Protein AF-A0A7R9KVM9-F1 (afdb_monomer_lite)

Secondary structure (DSSP, 8-state):
---S--HHHHHHHHHHHHHHHHHHHHHHHHHTT---HHHHHHGGGT--HHHHHHHHHHHHTSHHHHHHHHHHHHHH-GGGGGGHHHHHHHHHHHHHHH--

pLDDT: mean 76.83, std 12.67, range [42.59, 95.62]

Radius of gyration: 20.67 Å; chains: 1; bounding box: 47×22×57 Å

Foldseek 3Di:
DPPDDDPVNVCVVVVVVVVVVVVVVVCVVVCVVPPDPCCVVVVNVDPDVVVVVVVVVCVVCDPCVVPVLVVCCVVVNPPSVCVVVVVVVVVVCCCVPVVD

Structure (mmCIF, N/CA/C/O backbone):
data_AF-A0A7R9KVM9-F1
#
_entry.id   AF-A0A7R9KVM9-F1
#
loop_
_atom_site.group_PDB
_atom_site.id
_atom_site.type_symbol
_atom_site.label_atom_id
_atom_site.label_alt_id
_atom_site.label_comp_id
_atom_site.label_asym_id
_atom_site.label_entity_id
_atom_site.label_seq_id
_atom_site.pdbx_PDB_ins_code
_atom_site.Cartn_x
_atom_site.Cartn_y
_atom_site.Cartn_z
_atom_site.occupancy
_atom_site.B_iso_or_equiv
_atom_site.auth_seq_id
_atom_site.auth_comp_id
_atom_site.auth_asym_id
_atom_site.auth_atom_id
_atom_site.pdbx_PDB_model_num
ATOM 1 N N . MET A 1 1 ? -8.134 -4.808 -33.703 1.00 44.12 1 MET A N 1
ATOM 2 C CA . MET A 1 1 ? -8.104 -3.517 -32.994 1.00 44.12 1 MET A CA 1
ATOM 3 C C . MET A 1 1 ? -9.481 -3.281 -32.395 1.00 44.12 1 MET A C 1
ATOM 5 O O . MET A 1 1 ? -10.338 -2.682 -33.027 1.00 44.12 1 MET A O 1
ATOM 9 N N . SER A 1 2 ? -9.738 -3.876 -31.234 1.00 42.59 2 SER A N 1
ATOM 10 C CA . SER A 1 2 ? -10.865 -3.501 -30.377 1.00 42.59 2 SER A CA 1
ATOM 11 C C . SER A 1 2 ? -10.305 -3.419 -28.962 1.00 42.59 2 SER A C 1
ATOM 13 O O . SER A 1 2 ? -10.523 -4.295 -28.131 1.00 42.59 2 SER A O 1
ATOM 15 N N . ASP A 1 3 ? -9.481 -2.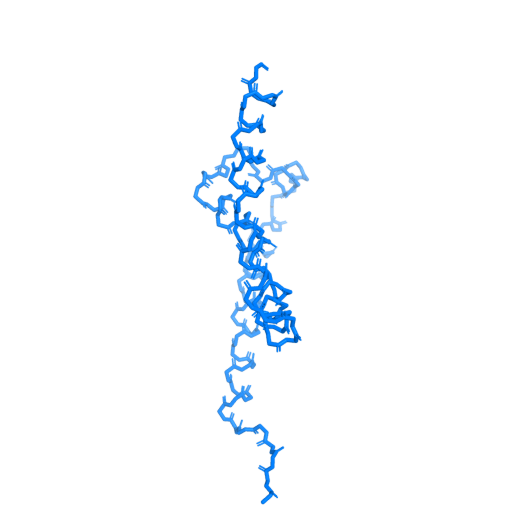398 -28.746 1.00 57.94 3 ASP A N 1
ATOM 16 C CA . ASP A 1 3 ? -8.875 -2.054 -27.460 1.00 57.94 3 ASP A CA 1
ATOM 17 C C . ASP A 1 3 ? -9.919 -1.380 -26.559 1.00 57.94 3 ASP A C 1
ATOM 19 O O . ASP A 1 3 ? -9.784 -0.228 -26.153 1.00 57.94 3 ASP A O 1
ATOM 23 N N . TYR A 1 4 ? -11.019 -2.084 -26.304 1.00 64.25 4 TYR A N 1
ATOM 24 C CA . TYR A 1 4 ? -12.046 -1.669 -25.362 1.00 64.25 4 TYR A CA 1
ATOM 25 C C . TYR A 1 4 ? -12.072 -2.689 -24.232 1.00 64.25 4 TYR A C 1
ATOM 27 O O . TYR A 1 4 ? -12.115 -3.893 -24.489 1.00 64.25 4 TYR A O 1
ATOM 35 N N . PHE A 1 5 ? -12.013 -2.187 -22.996 1.00 65.56 5 PHE A N 1
ATOM 36 C CA . PHE A 1 5 ? -12.158 -2.965 -21.767 1.00 65.56 5 PHE A CA 1
ATOM 37 C C . PHE A 1 5 ? -13.264 -4.008 -21.930 1.00 65.56 5 PHE A C 1
ATOM 39 O O . PHE A 1 5 ? -14.386 -3.681 -22.330 1.00 65.56 5 PHE A O 1
ATOM 46 N N . GLY A 1 6 ? -12.932 -5.271 -21.665 1.00 80.81 6 GLY A N 1
ATOM 47 C CA . GLY A 1 6 ? -13.884 -6.355 -21.806 1.00 80.81 6 GLY A CA 1
ATOM 48 C C . GLY A 1 6 ? -15.060 -6.144 -20.858 1.00 80.81 6 GLY A C 1
ATOM 49 O O . GLY A 1 6 ? -14.937 -5.516 -19.805 1.00 80.81 6 GLY A O 1
ATOM 50 N N . VAL A 1 7 ? -16.210 -6.729 -21.193 1.00 83.94 7 VAL A N 1
ATOM 51 C CA . VAL A 1 7 ? -17.384 -6.745 -20.300 1.00 83.94 7 VAL A CA 1
ATOM 52 C C . VAL A 1 7 ? -16.995 -7.240 -18.897 1.00 83.94 7 VAL A C 1
ATOM 54 O O . VAL A 1 7 ? -17.507 -6.745 -17.899 1.00 83.94 7 VAL A O 1
ATOM 57 N N . VAL A 1 8 ? -16.030 -8.162 -18.820 1.00 86.44 8 VAL A N 1
ATOM 58 C CA . VAL A 1 8 ? -15.474 -8.686 -17.567 1.00 86.44 8 VAL A CA 1
ATOM 59 C C . VAL A 1 8 ? -14.781 -7.602 -16.735 1.00 86.44 8 VAL A C 1
ATOM 61 O O . VAL A 1 8 ? -15.072 -7.497 -15.546 1.00 86.44 8 VAL A O 1
ATOM 64 N N . ASP A 1 9 ? -13.926 -6.765 -17.329 1.00 87.94 9 ASP A N 1
ATOM 65 C CA . ASP A 1 9 ? -13.218 -5.701 -16.601 1.00 87.94 9 ASP A CA 1
ATOM 66 C C . ASP A 1 9 ? -14.198 -4.694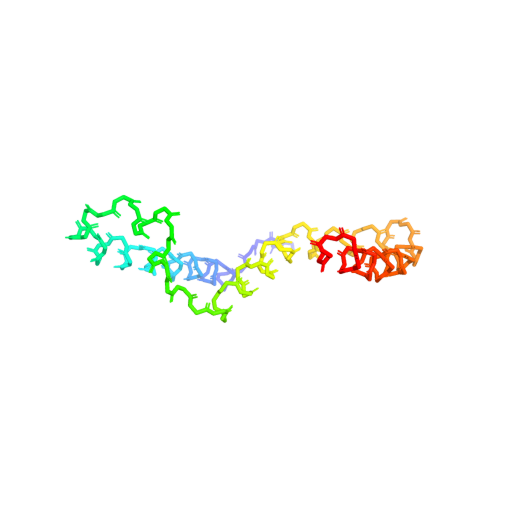 -15.992 1.00 87.94 9 ASP A C 1
ATOM 68 O O . ASP A 1 9 ? -14.047 -4.260 -14.849 1.00 87.94 9 ASP A O 1
ATOM 72 N N . TYR A 1 10 ? -15.256 -4.372 -16.739 1.00 88.12 10 TYR A N 1
ATOM 73 C CA . TYR A 1 10 ? -16.290 -3.445 -16.292 1.00 88.12 10 TYR A CA 1
ATOM 74 C C . TYR A 1 10 ? -17.116 -4.015 -15.133 1.00 88.12 10 TYR A C 1
ATOM 76 O O . TYR A 1 10 ? -17.391 -3.316 -14.156 1.00 88.12 10 TYR A O 1
ATOM 84 N N . VAL A 1 11 ? -17.466 -5.304 -15.200 1.00 91.31 11 VAL A N 1
ATOM 85 C CA . VAL A 1 11 ? -18.174 -6.005 -14.120 1.00 91.31 11 VAL A CA 1
ATOM 86 C C . VAL A 1 11 ? -17.323 -6.066 -12.851 1.00 91.31 11 VAL A C 1
ATOM 88 O O . VAL A 1 11 ? -17.843 -5.806 -11.767 1.00 91.31 11 VAL A O 1
ATOM 91 N N . VAL A 1 12 ? -16.021 -6.349 -12.962 1.00 91.94 12 VAL A N 1
ATOM 92 C CA . VAL A 1 12 ? -15.106 -6.373 -11.807 1.00 91.94 12 VAL A CA 1
ATOM 93 C C . VAL A 1 12 ? -14.958 -4.980 -11.197 1.00 91.94 12 VAL A C 1
ATOM 95 O O . VAL A 1 12 ? -15.049 -4.839 -9.977 1.00 91.94 12 VAL A O 1
ATOM 98 N N . PHE A 1 13 ? -14.795 -3.945 -12.024 1.00 90.06 13 PHE A N 1
ATOM 99 C CA . PHE A 1 13 ? -14.668 -2.563 -11.561 1.00 90.06 13 PHE A CA 1
ATOM 100 C C . PHE A 1 13 ? -15.916 -2.096 -10.804 1.00 90.06 13 PHE A C 1
ATOM 102 O O . PHE A 1 13 ? -15.827 -1.637 -9.665 1.00 90.06 13 PHE A O 1
ATOM 109 N N . ILE A 1 14 ? -17.097 -2.279 -11.399 1.00 93.62 14 ILE A N 1
ATOM 110 C CA . ILE A 1 14 ? -18.365 -1.923 -10.758 1.00 93.62 14 ILE A CA 1
ATOM 111 C C . ILE A 1 14 ? -18.606 -2.768 -9.503 1.00 93.62 14 ILE A C 1
ATOM 113 O O . ILE A 1 14 ? -19.059 -2.238 -8.489 1.00 93.62 14 ILE A O 1
ATOM 117 N N . GLY A 1 15 ? -18.287 -4.063 -9.544 1.00 95.06 15 GLY A N 1
ATOM 118 C CA . GLY A 1 15 ? -18.419 -4.957 -8.396 1.00 95.06 15 GLY A CA 1
ATOM 119 C C . GLY A 1 15 ? -17.567 -4.506 -7.210 1.00 95.06 15 GLY A C 1
ATOM 120 O O . GLY A 1 15 ? -18.074 -4.405 -6.094 1.00 95.06 15 GLY A O 1
ATOM 121 N N . MET A 1 16 ? -16.300 -4.160 -7.448 1.00 94.62 16 MET A N 1
ATOM 122 C CA . MET A 1 16 ? -15.394 -3.642 -6.419 1.00 94.62 16 MET A CA 1
ATOM 123 C C . MET A 1 16 ? -15.924 -2.347 -5.791 1.00 94.62 16 MET A C 1
ATOM 125 O O . MET A 1 16 ? -15.926 -2.211 -4.565 1.00 94.62 16 MET A O 1
ATOM 129 N N . LEU A 1 17 ? -16.409 -1.414 -6.619 1.00 92.94 17 LEU A N 1
ATOM 130 C CA . LEU A 1 17 ? -16.993 -0.161 -6.143 1.00 92.94 17 LEU A CA 1
ATOM 131 C C . LEU A 1 17 ? -18.243 -0.409 -5.301 1.00 92.94 17 LEU A C 1
ATOM 133 O O . LEU A 1 17 ? -18.343 0.126 -4.200 1.00 92.94 17 LEU A O 1
ATOM 137 N N . MET A 1 18 ? -19.157 -1.264 -5.769 1.00 95.62 18 MET A N 1
ATOM 138 C CA . MET A 1 18 ? -20.364 -1.607 -5.020 1.00 95.62 18 MET A CA 1
ATOM 139 C C . MET A 1 18 ? -20.032 -2.204 -3.654 1.00 95.62 18 MET A C 1
ATOM 141 O O . MET A 1 18 ? -20.602 -1.769 -2.658 1.00 95.62 18 MET A O 1
ATOM 145 N N . VAL A 1 19 ? -19.087 -3.146 -3.572 1.00 94.81 19 VAL A N 1
ATOM 146 C CA . VAL A 1 19 ? -18.679 -3.745 -2.290 1.00 94.81 19 VAL A CA 1
ATOM 147 C C . VAL A 1 19 ? -18.117 -2.685 -1.339 1.00 94.81 19 VAL A C 1
ATOM 149 O O . VAL A 1 19 ? -18.530 -2.629 -0.181 1.00 94.81 19 VAL A O 1
ATOM 152 N N . SER A 1 20 ? -17.235 -1.805 -1.824 1.00 92.00 20 SER A N 1
ATOM 153 C CA . SER A 1 20 ? -16.675 -0.704 -1.026 1.00 92.00 20 SER A CA 1
ATOM 154 C C . SER A 1 20 ? -17.766 0.237 -0.500 1.00 92.00 20 SER A C 1
ATOM 156 O O . SER A 1 20 ? -17.831 0.535 0.696 1.00 92.00 20 SER A O 1
ATOM 158 N N . THR A 1 21 ? -18.692 0.642 -1.372 1.00 92.75 21 THR A N 1
ATOM 159 C CA . THR A 1 21 ? -19.810 1.522 -1.022 1.00 92.75 21 THR A CA 1
ATOM 160 C C . THR A 1 21 ? -20.786 0.864 -0.048 1.00 92.75 21 THR A C 1
ATOM 162 O O . THR A 1 21 ? -21.248 1.532 0.872 1.00 92.75 21 THR A O 1
ATOM 165 N N . ILE A 1 22 ? -21.074 -0.434 -0.190 1.00 94.50 22 ILE A N 1
ATOM 166 C CA . ILE A 1 22 ? -21.955 -1.177 0.724 1.00 94.50 22 ILE A CA 1
ATOM 167 C C . ILE A 1 22 ? -21.358 -1.231 2.130 1.00 94.50 22 ILE A C 1
ATOM 169 O O . ILE A 1 22 ? -22.078 -0.988 3.096 1.00 94.50 22 ILE A O 1
ATOM 173 N N . ILE A 1 23 ? -20.056 -1.509 2.263 1.00 89.31 23 ILE A N 1
ATOM 174 C CA . ILE A 1 23 ? -19.383 -1.524 3.570 1.00 89.31 23 ILE A CA 1
ATOM 175 C C . ILE A 1 23 ? -19.448 -0.125 4.195 1.00 89.31 23 ILE A C 1
ATOM 177 O O . ILE A 1 23 ? -19.857 0.010 5.348 1.00 89.31 23 ILE A O 1
ATOM 181 N N . GLY A 1 24 ? -19.132 0.918 3.421 1.00 85.62 24 GLY A N 1
ATOM 182 C CA . GLY A 1 24 ? -19.231 2.307 3.872 1.00 85.62 24 GLY A CA 1
ATOM 183 C C . GLY A 1 24 ? -20.643 2.695 4.325 1.00 85.62 24 GLY A C 1
ATOM 184 O O . GLY A 1 24 ? -20.804 3.240 5.413 1.00 85.62 24 GLY A O 1
ATOM 185 N N . LEU A 1 25 ? -21.675 2.362 3.542 1.00 88.06 25 LEU A N 1
ATOM 186 C CA . LEU A 1 25 ? -23.084 2.621 3.870 1.00 88.06 25 LEU A CA 1
ATOM 187 C C . LEU A 1 25 ? -23.555 1.840 5.098 1.00 88.06 25 LEU A C 1
ATOM 189 O O . LEU A 1 25 ? -24.266 2.395 5.932 1.00 88.06 25 LEU A O 1
ATOM 193 N N . TYR A 1 26 ? -23.160 0.573 5.229 1.00 86.94 26 TYR A N 1
ATOM 194 C CA . TYR A 1 26 ? -23.521 -0.257 6.376 1.00 86.94 26 TYR A CA 1
ATOM 195 C C . TYR A 1 26 ? -22.979 0.333 7.679 1.00 86.94 26 TYR A C 1
ATOM 197 O O . TYR A 1 26 ? -23.734 0.484 8.640 1.00 86.94 26 TYR A O 1
ATOM 205 N N . TYR A 1 27 ? -21.699 0.720 7.703 1.00 79.25 27 TYR A N 1
ATOM 206 C CA . TYR A 1 27 ? -21.114 1.394 8.862 1.00 79.25 27 TYR A CA 1
ATOM 207 C C . TYR A 1 27 ? -21.724 2.784 9.073 1.00 79.25 27 TYR A C 1
ATOM 209 O O . TYR A 1 27 ? -22.095 3.095 10.197 1.00 79.25 27 TYR A O 1
ATOM 217 N N . ALA A 1 28 ? -21.950 3.572 8.018 1.00 80.69 28 ALA A N 1
ATOM 218 C CA . ALA A 1 28 ? -22.568 4.895 8.130 1.00 80.69 28 ALA A CA 1
ATOM 219 C C . ALA A 1 28 ? -24.002 4.855 8.689 1.00 80.69 28 ALA A C 1
ATOM 221 O O . ALA A 1 28 ? -24.389 5.734 9.454 1.00 80.69 28 ALA A O 1
ATOM 222 N N . TRP A 1 29 ? -24.810 3.852 8.334 1.00 80.62 29 TRP A N 1
ATOM 223 C CA . TRP A 1 29 ? -26.159 3.687 8.885 1.00 80.62 29 TRP A CA 1
ATOM 224 C C . TRP A 1 29 ? -26.163 3.095 10.289 1.00 80.62 29 TRP A C 1
ATOM 226 O O . TRP A 1 29 ? -26.975 3.516 11.110 1.00 80.62 29 TRP A O 1
ATOM 236 N N . LYS A 1 30 ? -25.268 2.145 10.577 1.00 72.25 30 LYS A N 1
ATOM 237 C CA . LYS A 1 30 ? -25.142 1.538 11.906 1.00 72.25 30 LYS A CA 1
ATOM 238 C C . LYS A 1 30 ? -24.623 2.534 12.945 1.00 72.25 30 LYS A C 1
ATOM 240 O O . LYS A 1 30 ? -25.085 2.509 14.080 1.00 72.25 30 LYS A O 1
ATOM 245 N N . ASP A 1 31 ? -23.710 3.411 12.546 1.00 65.69 31 ASP A N 1
ATOM 246 C CA . ASP A 1 31 ? -23.077 4.397 13.426 1.00 65.69 31 ASP A CA 1
ATOM 247 C C . ASP A 1 31 ? -23.884 5.703 13.542 1.00 65.69 31 ASP A C 1
ATOM 249 O O . ASP A 1 31 ? -23.651 6.519 14.426 1.00 65.69 31 ASP A O 1
ATOM 253 N N . ARG A 1 32 ? -24.933 5.873 12.722 1.00 63.28 32 ARG A N 1
ATOM 254 C CA . ARG A 1 32 ? -25.840 7.036 12.751 1.00 63.28 32 ARG A CA 1
ATOM 255 C C . ARG A 1 32 ? -26.557 7.240 14.094 1.00 63.28 32 ARG A C 1
ATOM 257 O O . ARG A 1 32 ? -27.042 8.338 14.351 1.00 63.28 32 ARG A O 1
ATOM 264 N N . ASN A 1 33 ? -26.666 6.202 14.924 1.00 57.91 33 ASN A N 1
ATOM 265 C CA . ASN A 1 33 ? -27.326 6.271 16.232 1.00 57.91 33 ASN A CA 1
ATOM 266 C C . ASN A 1 33 ? -26.352 6.558 17.397 1.00 57.91 33 ASN A C 1
ATOM 268 O O . ASN A 1 33 ? -26.815 6.760 18.517 1.00 57.91 33 ASN A O 1
ATOM 272 N N . ASN A 1 34 ? -25.036 6.591 17.151 1.00 56.00 34 ASN A N 1
ATOM 273 C CA . ASN A 1 34 ? -24.014 6.913 18.149 1.00 56.00 34 ASN A CA 1
ATOM 274 C C . ASN A 1 34 ? -23.464 8.317 17.859 1.00 56.00 34 ASN A C 1
ATOM 276 O O . ASN A 1 34 ? -22.517 8.504 17.103 1.00 56.00 34 ASN A O 1
ATOM 280 N N . THR A 1 35 ? -24.116 9.334 18.421 1.00 53.97 35 THR A N 1
ATOM 281 C CA . THR A 1 35 ? -23.719 10.749 18.320 1.00 53.97 35 THR A CA 1
ATOM 282 C C . THR A 1 35 ? -22.584 11.069 19.299 1.00 53.97 35 THR A C 1
ATOM 284 O O . THR A 1 35 ? -22.712 11.963 20.126 1.00 53.97 35 THR A O 1
ATOM 287 N N . ASP A 1 36 ? -21.484 10.324 19.244 1.00 57.28 36 ASP A N 1
ATOM 288 C CA . ASP A 1 36 ? -20.252 10.695 19.941 1.00 57.28 36 ASP A CA 1
ATOM 289 C C . ASP A 1 36 ? -19.203 11.041 18.883 1.00 57.28 36 ASP A C 1
ATOM 291 O O . ASP A 1 36 ? -18.557 10.179 18.286 1.00 57.28 36 ASP A O 1
ATOM 295 N N . GLU A 1 37 ? -19.048 12.339 18.617 1.00 55.75 37 GLU A N 1
ATOM 296 C CA . GLU A 1 37 ? -18.041 12.880 17.694 1.00 55.75 37 GLU A CA 1
ATOM 297 C C . GLU A 1 37 ? -16.619 12.428 18.087 1.00 55.75 37 GLU A C 1
ATOM 299 O O . GLU A 1 37 ? -15.761 12.218 17.227 1.00 55.75 37 GLU A O 1
ATOM 304 N N . ASP A 1 38 ? -16.391 12.195 19.385 1.00 55.00 38 ASP A N 1
ATOM 305 C CA . ASP A 1 38 ? -15.162 11.612 19.926 1.00 55.00 38 ASP A CA 1
ATOM 306 C C . ASP A 1 38 ? -14.955 10.147 19.493 1.00 55.00 38 ASP A C 1
ATOM 308 O O . ASP A 1 38 ? -13.814 9.738 19.288 1.00 55.00 38 ASP A O 1
ATOM 312 N N . GLU A 1 39 ? -16.003 9.337 19.320 1.00 60.12 39 GLU A N 1
ATOM 313 C CA . GLU A 1 39 ? -15.871 7.927 18.922 1.00 60.12 39 GLU A CA 1
ATOM 314 C C . GLU A 1 39 ? -15.553 7.788 17.427 1.00 60.12 39 GLU A C 1
ATOM 316 O O . GLU A 1 39 ? -14.667 7.008 17.062 1.00 60.12 39 GLU A O 1
ATOM 321 N N . PHE A 1 40 ? -16.172 8.623 16.588 1.00 56.50 40 PHE A N 1
ATOM 322 C CA . PHE A 1 40 ? -15.926 8.673 15.145 1.00 56.50 40 PHE A CA 1
ATOM 323 C C . PHE A 1 40 ? -14.555 9.281 14.796 1.00 56.50 40 PHE A C 1
ATOM 325 O O . PHE A 1 40 ? -13.841 8.747 13.947 1.00 56.50 40 PHE A O 1
ATOM 332 N N . LEU A 1 41 ? -14.133 10.358 15.479 1.00 57.81 41 LEU A N 1
ATOM 333 C CA . LEU A 1 41 ? -12.836 11.009 15.232 1.00 57.81 41 LEU A CA 1
ATOM 334 C C . LEU A 1 41 ? -11.658 10.330 15.948 1.00 57.81 41 LEU A C 1
ATOM 336 O O . LEU A 1 41 ? -10.527 10.424 15.470 1.00 57.81 41 LEU A O 1
ATOM 340 N N . ARG A 1 42 ? -11.881 9.643 17.081 1.00 56.75 42 ARG A N 1
ATOM 341 C CA . ARG A 1 42 ? -10.815 8.943 17.835 1.00 56.75 42 ARG A CA 1
ATOM 342 C C . ARG A 1 42 ? -10.856 7.419 17.732 1.00 56.75 42 ARG A C 1
ATOM 344 O O . ARG A 1 42 ? -10.098 6.754 18.442 1.00 56.75 42 ARG A O 1
ATOM 351 N N . GLY A 1 43 ? -11.720 6.852 16.887 1.00 60.78 43 GLY A N 1
ATOM 352 C CA . GLY A 1 43 ? -11.820 5.401 16.685 1.00 60.78 43 GLY A CA 1
ATOM 353 C C . GLY A 1 43 ? -12.130 4.637 17.978 1.00 60.78 43 GLY A C 1
ATOM 354 O O . GLY A 1 43 ? -11.565 3.569 18.229 1.00 60.78 43 GLY A O 1
ATOM 355 N N . GLY A 1 44 ? -12.946 5.233 18.851 1.00 57.09 44 GLY A N 1
ATOM 356 C CA . GLY A 1 44 ? -13.438 4.610 20.079 1.00 57.09 44 GLY A CA 1
ATOM 357 C C . GLY A 1 44 ? -12.376 4.079 21.044 1.00 57.09 44 GLY A C 1
ATOM 358 O O . GLY A 1 44 ? -12.651 3.101 21.724 1.00 57.09 44 GLY A O 1
ATOM 359 N N . LYS A 1 45 ? -11.150 4.634 21.107 1.00 55.31 45 LYS A N 1
ATOM 360 C CA . LYS A 1 45 ? -10.082 4.267 22.085 1.00 55.31 45 LYS A CA 1
ATOM 361 C C . LYS A 1 45 ? -9.769 2.755 22.247 1.00 55.31 45 LYS A C 1
ATOM 363 O O . LYS A 1 45 ? -9.008 2.380 23.137 1.00 55.31 45 LYS A O 1
ATOM 368 N N . ARG A 1 46 ? -10.329 1.881 21.405 1.00 54.69 46 ARG A N 1
ATOM 369 C CA . ARG A 1 46 ? -10.272 0.409 21.466 1.00 54.69 46 ARG A CA 1
ATOM 370 C C . ARG A 1 46 ? -10.090 -0.216 20.082 1.00 54.69 46 ARG A C 1
ATOM 372 O O . ARG A 1 46 ? -10.348 -1.408 19.913 1.00 54.69 46 ARG A O 1
ATOM 379 N N . MET A 1 47 ? -9.638 0.552 19.086 1.00 61.34 47 MET A N 1
ATOM 380 C CA . MET A 1 47 ? -9.189 -0.045 17.830 1.00 61.34 47 MET A CA 1
ATOM 381 C C . MET A 1 47 ? -8.058 -1.032 18.130 1.00 61.34 47 MET A C 1
ATOM 383 O O . MET A 1 47 ? -7.007 -0.666 18.651 1.00 61.34 47 MET A O 1
ATOM 387 N N . SER A 1 48 ? -8.312 -2.306 17.835 1.00 68.38 48 SER A N 1
ATOM 388 C CA . SER A 1 48 ? -7.308 -3.360 17.929 1.00 68.38 48 SER A CA 1
ATOM 389 C C . SER A 1 48 ? -6.081 -2.980 17.091 1.00 68.38 48 SER A C 1
ATOM 391 O O . SER A 1 48 ? -6.206 -2.345 16.045 1.00 68.38 48 SER A O 1
ATOM 393 N N . ILE A 1 49 ? -4.888 -3.387 17.527 1.00 75.81 49 ILE A N 1
ATOM 394 C CA . ILE A 1 49 ? -3.628 -3.119 16.813 1.00 75.81 49 ILE A CA 1
ATOM 395 C C . ILE A 1 49 ? -3.702 -3.618 15.361 1.00 75.81 49 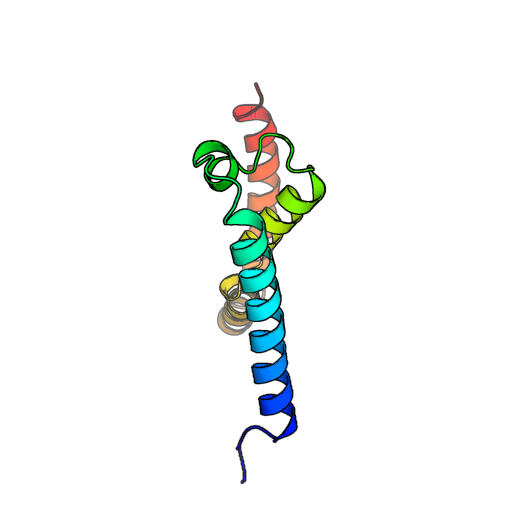ILE A C 1
ATOM 397 O O . ILE A 1 49 ? -3.176 -2.982 14.456 1.00 75.81 49 ILE A O 1
ATOM 401 N N . PHE A 1 50 ? -4.431 -4.709 15.118 1.00 81.25 50 PHE A N 1
ATOM 402 C CA . PHE A 1 50 ? -4.531 -5.348 13.809 1.00 81.25 50 PHE A CA 1
ATOM 403 C C . PHE A 1 50 ? -5.112 -4.443 12.695 1.00 81.25 50 PHE A C 1
ATOM 405 O O . PHE A 1 50 ? -4.415 -4.215 11.703 1.00 81.25 50 PHE A O 1
ATOM 412 N N . PRO A 1 51 ? -6.331 -3.871 12.819 1.00 80.19 51 PRO A N 1
ATOM 413 C CA . PRO A 1 51 ? -6.865 -2.938 11.823 1.00 80.19 51 PRO A CA 1
ATOM 414 C C . PRO A 1 51 ? -6.031 -1.658 11.684 1.00 80.19 51 PRO A C 1
ATOM 416 O O . PRO A 1 51 ? -5.919 -1.128 10.579 1.00 80.19 51 PRO A O 1
ATOM 419 N N . VAL A 1 52 ? -5.391 -1.190 12.762 1.00 82.81 52 VAL A N 1
ATOM 420 C CA . VAL A 1 52 ? -4.520 -0.004 12.717 1.00 82.81 52 VAL A CA 1
ATOM 421 C C . VAL A 1 52 ? -3.283 -0.272 11.860 1.00 82.81 52 VAL A C 1
ATOM 423 O O . VAL A 1 52 ? -2.987 0.502 10.950 1.00 82.81 52 VAL A O 1
ATOM 426 N N . THR A 1 53 ? -2.590 -1.393 12.079 1.00 84.00 53 THR A N 1
ATOM 427 C CA . THR A 1 53 ? -1.421 -1.766 11.271 1.00 84.00 53 THR A CA 1
ATOM 428 C C . THR A 1 53 ? -1.797 -1.959 9.803 1.00 84.00 53 THR A C 1
ATOM 430 O O . THR A 1 53 ? -1.066 -1.498 8.928 1.00 84.00 53 THR A O 1
ATOM 433 N N . ILE A 1 54 ? -2.954 -2.565 9.513 1.00 85.50 54 ILE A N 1
ATOM 434 C CA . ILE A 1 54 ? -3.447 -2.729 8.137 1.00 85.50 54 ILE A CA 1
ATOM 435 C C . ILE A 1 54 ? -3.711 -1.375 7.478 1.00 85.50 54 ILE A C 1
ATOM 437 O O . ILE A 1 54 ? -3.328 -1.186 6.327 1.00 85.50 54 ILE A O 1
ATOM 441 N N . SER A 1 55 ? -4.305 -0.415 8.190 1.00 85.50 55 SER A N 1
ATOM 442 C CA . SER A 1 55 ? -4.534 0.927 7.645 1.00 85.50 55 SER A CA 1
ATOM 443 C C . SER A 1 55 ? -3.225 1.661 7.353 1.00 85.50 55 SER A C 1
ATOM 445 O O . SER A 1 55 ? -3.117 2.316 6.321 1.00 85.50 55 SER A O 1
ATOM 447 N N . ILE A 1 56 ? -2.222 1.545 8.228 1.00 82.94 56 ILE A N 1
ATOM 448 C CA . ILE A 1 56 ? -0.899 2.152 8.013 1.00 82.94 56 ILE A CA 1
ATOM 449 C C . ILE A 1 56 ? -0.219 1.521 6.790 1.00 82.94 56 ILE A C 1
ATOM 451 O O . ILE A 1 56 ? 0.298 2.239 5.933 1.00 82.94 56 ILE A O 1
ATOM 455 N N . MET A 1 57 ? -0.272 0.192 6.666 1.00 84.06 57 MET A N 1
ATOM 456 C CA . MET A 1 57 ? 0.258 -0.527 5.503 1.00 84.06 57 MET A CA 1
ATOM 457 C C . MET A 1 57 ? -0.480 -0.152 4.216 1.00 84.06 57 MET A C 1
ATOM 459 O O . MET A 1 57 ? 0.160 0.058 3.189 1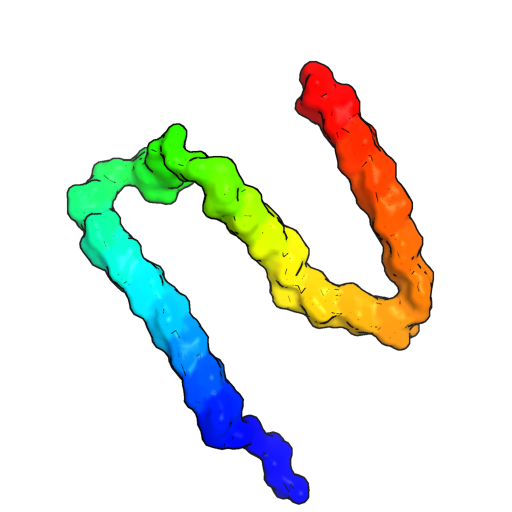.00 84.06 57 MET A O 1
ATOM 463 N N . ALA A 1 58 ? -1.806 -0.005 4.265 1.00 84.81 58 ALA A N 1
ATOM 464 C CA . ALA A 1 58 ? -2.613 0.420 3.126 1.00 84.81 58 ALA A CA 1
ATOM 465 C C . ALA A 1 58 ? -2.246 1.836 2.655 1.00 84.81 58 ALA A C 1
ATOM 467 O O . ALA A 1 58 ? -2.092 2.057 1.455 1.00 84.81 58 ALA A O 1
ATOM 468 N N . SER A 1 59 ? -2.037 2.775 3.583 1.00 83.56 59 SER A N 1
ATOM 469 C CA . SER A 1 59 ? -1.567 4.128 3.260 1.00 83.56 59 SER A CA 1
ATOM 470 C C . SER A 1 59 ? -0.170 4.121 2.637 1.00 83.56 59 SER A C 1
ATOM 472 O O . SER A 1 59 ? 0.089 4.868 1.696 1.00 83.56 59 SER A O 1
ATOM 474 N N . PHE A 1 60 ? 0.730 3.264 3.125 1.00 80.38 60 PHE A N 1
ATOM 475 C CA . PHE A 1 60 ? 2.096 3.162 2.609 1.00 80.38 60 PHE A CA 1
ATOM 476 C C . PHE A 1 60 ? 2.166 2.505 1.218 1.00 80.38 60 PHE A C 1
ATOM 478 O O . PHE A 1 60 ? 2.934 2.923 0.348 1.00 80.38 60 PHE A O 1
ATOM 485 N N . LEU A 1 61 ? 1.338 1.487 0.983 1.00 81.62 61 LEU A N 1
ATOM 486 C CA . LEU A 1 61 ? 1.280 0.718 -0.264 1.00 81.62 61 LEU A CA 1
ATOM 487 C C . LEU A 1 61 ? 0.283 1.280 -1.286 1.00 81.62 61 LEU A C 1
ATOM 489 O O . LEU A 1 61 ? -0.027 0.602 -2.265 1.00 81.62 61 LEU A O 1
ATOM 493 N N . ALA A 1 62 ? -0.221 2.498 -1.076 1.00 81.38 62 ALA A N 1
ATOM 494 C CA . ALA A 1 62 ? -1.183 3.143 -1.962 1.00 81.38 62 ALA A CA 1
ATOM 495 C C . ALA A 1 62 ? -0.728 3.144 -3.438 1.00 81.38 62 ALA A C 1
ATOM 497 O O . ALA A 1 62 ? 0.450 2.964 -3.744 1.00 81.38 62 ALA A O 1
ATOM 498 N N . SER A 1 63 ? -1.675 3.385 -4.355 1.00 76.56 63 SER A N 1
ATOM 499 C CA . SER A 1 63 ? -1.519 3.296 -5.825 1.00 76.56 63 SER A CA 1
ATOM 500 C C . SER A 1 63 ? -0.176 3.820 -6.373 1.00 76.56 63 SER A C 1
ATOM 502 O O . SER A 1 63 ? 0.440 3.206 -7.248 1.00 76.56 63 SER A O 1
ATOM 504 N N . THR A 1 64 ? 0.337 4.908 -5.793 1.00 69.38 64 THR A N 1
ATOM 505 C CA . THR A 1 64 ? 1.633 5.516 -6.120 1.00 69.38 64 THR A CA 1
ATOM 506 C C . THR A 1 64 ? 2.833 4.588 -5.915 1.00 69.38 64 THR A C 1
ATOM 508 O O . THR A 1 64 ? 3.746 4.617 -6.729 1.00 69.38 64 THR A O 1
ATOM 511 N N . SER A 1 65 ? 2.856 3.745 -4.885 1.00 80.94 65 SER A N 1
ATOM 512 C CA . SER A 1 65 ? 3.946 2.788 -4.639 1.00 80.94 65 SER A CA 1
ATOM 513 C C . SER A 1 65 ? 3.905 1.635 -5.645 1.00 80.94 65 SER A C 1
ATOM 515 O O . SER A 1 65 ? 4.936 1.228 -6.178 1.00 80.94 65 SER A O 1
ATOM 517 N N . PHE A 1 66 ? 2.701 1.151 -5.965 1.00 79.25 66 PHE A N 1
ATOM 518 C CA . PHE A 1 66 ? 2.508 0.008 -6.860 1.00 79.25 66 PHE A CA 1
ATOM 519 C C . PHE A 1 66 ? 2.868 0.331 -8.316 1.00 79.25 66 PHE A C 1
ATOM 521 O O . PHE A 1 66 ? 3.463 -0.495 -8.999 1.00 79.25 66 PHE A O 1
ATOM 528 N N . ILE A 1 67 ? 2.542 1.540 -8.786 1.00 85.38 67 ILE A N 1
ATOM 529 C CA . ILE A 1 67 ? 2.875 1.998 -10.145 1.00 85.38 67 ILE A CA 1
ATOM 530 C C . ILE A 1 67 ? 4.216 2.745 -10.167 1.00 85.38 67 ILE A C 1
ATOM 532 O O . ILE A 1 67 ? 4.994 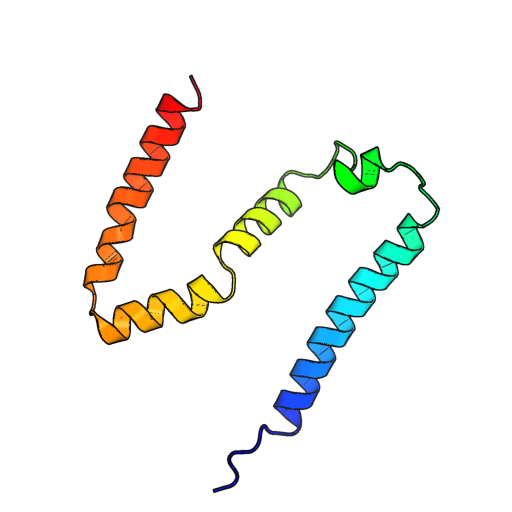2.608 -11.111 1.00 85.38 67 ILE A O 1
ATOM 536 N N . GLY A 1 68 ? 4.527 3.525 -9.134 1.00 80.56 68 GLY A N 1
ATOM 537 C CA . GLY A 1 68 ? 5.688 4.414 -9.109 1.00 80.56 68 GLY A CA 1
ATOM 538 C C . GLY A 1 68 ? 7.018 3.677 -9.021 1.00 80.56 68 GLY A C 1
ATOM 539 O O . GLY A 1 68 ? 7.919 3.975 -9.801 1.00 80.56 68 GLY A O 1
ATOM 540 N N . PHE A 1 69 ? 7.146 2.680 -8.142 1.00 81.06 69 PHE A N 1
ATOM 541 C CA . PHE A 1 69 ? 8.393 1.919 -8.001 1.00 81.06 69 PHE A CA 1
ATOM 542 C C . PHE A 1 69 ? 8.811 1.179 -9.274 1.00 81.06 69 PHE A C 1
ATOM 544 O O . PHE A 1 69 ? 9.959 1.359 -9.689 1.00 81.06 69 PHE A O 1
ATOM 551 N N . PRO A 1 70 ? 7.932 0.414 -9.956 1.00 80.56 70 PRO A N 1
ATOM 552 C CA . PRO A 1 70 ? 8.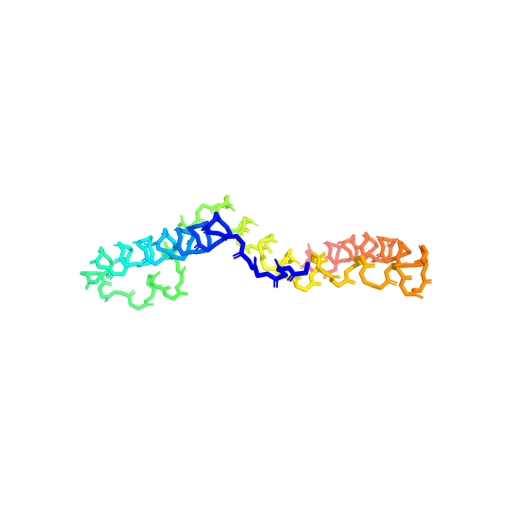313 -0.180 -11.228 1.00 80.56 70 PRO A CA 1
ATOM 553 C C . PRO A 1 70 ? 8.592 0.896 -12.277 1.00 80.56 70 PRO A C 1
ATOM 555 O O . PRO A 1 70 ? 9.586 0.777 -12.978 1.00 80.56 70 PRO A O 1
ATOM 558 N N . THR A 1 71 ? 7.807 1.978 -12.356 1.00 82.75 71 THR A N 1
ATOM 559 C CA . THR A 1 71 ? 8.039 3.059 -13.338 1.00 82.75 71 THR A CA 1
ATOM 560 C C . THR A 1 71 ? 9.435 3.675 -13.198 1.00 82.75 71 THR A C 1
ATOM 562 O O . THR A 1 71 ? 10.148 3.823 -14.189 1.00 82.75 71 THR A O 1
ATOM 565 N N . VAL A 1 72 ? 9.865 3.976 -11.969 1.00 80.00 72 VAL A N 1
ATOM 566 C CA . VAL A 1 72 ? 11.213 4.498 -11.692 1.00 80.00 72 VAL A CA 1
ATOM 567 C C . VAL A 1 72 ? 12.283 3.449 -11.995 1.00 80.00 72 VAL A C 1
ATOM 569 O O . VAL A 1 72 ? 13.324 3.779 -12.557 1.00 80.00 72 VAL A O 1
ATOM 572 N N . MET A 1 73 ? 12.028 2.183 -11.674 1.00 83.88 73 MET A N 1
ATOM 573 C CA . MET A 1 73 ? 12.964 1.090 -11.936 1.00 83.88 73 MET A CA 1
ATOM 574 C C . MET A 1 73 ? 13.120 0.794 -13.437 1.00 83.88 73 MET A C 1
ATOM 576 O O . MET A 1 73 ? 14.220 0.484 -13.888 1.00 83.88 73 MET A O 1
ATOM 580 N N . TYR A 1 74 ? 12.053 0.941 -14.225 1.00 80.94 74 TYR A N 1
ATOM 581 C CA . TYR A 1 74 ? 12.089 0.822 -15.683 1.00 80.94 74 TYR A CA 1
ATOM 582 C C . TYR A 1 74 ? 12.795 2.012 -16.344 1.00 80.94 74 TYR A C 1
ATOM 584 O O . TYR A 1 74 ? 13.492 1.819 -17.336 1.00 80.94 74 TYR A O 1
ATOM 592 N N . ALA A 1 75 ? 12.646 3.226 -15.806 1.00 83.81 75 ALA A N 1
ATOM 593 C CA . ALA A 1 75 ? 13.258 4.431 -16.371 1.00 83.81 75 ALA A CA 1
ATOM 594 C C . ALA A 1 75 ? 14.740 4.607 -15.988 1.00 83.81 75 ALA A C 1
ATOM 596 O O . ALA A 1 75 ? 15.552 5.003 -16.821 1.00 83.81 75 ALA A O 1
ATOM 597 N N . THR A 1 76 ? 15.096 4.316 -14.735 1.00 77.69 76 THR A N 1
ATOM 598 C CA . THR A 1 76 ? 16.401 4.658 -14.135 1.00 77.69 76 THR A CA 1
ATOM 599 C C . THR A 1 76 ? 17.255 3.416 -13.827 1.00 77.69 76 THR A C 1
ATOM 601 O O . THR A 1 76 ? 18.405 3.527 -13.403 1.00 77.69 76 THR A O 1
ATOM 604 N N . GLY A 1 77 ? 16.728 2.211 -14.062 1.00 77.31 77 GLY A N 1
ATOM 605 C CA . GLY A 1 77 ? 17.408 0.947 -13.782 1.00 77.31 77 GLY A CA 1
ATOM 606 C C . GLY A 1 77 ? 17.353 0.533 -12.305 1.00 77.31 77 GLY A C 1
ATOM 607 O O . GLY A 1 77 ? 16.583 1.054 -11.498 1.00 77.31 77 GLY A O 1
ATOM 608 N N . THR A 1 78 ? 18.197 -0.428 -11.921 1.00 78.69 78 THR A N 1
ATOM 609 C CA . THR A 1 78 ? 18.200 -1.061 -10.586 1.00 78.69 78 THR A CA 1
ATOM 610 C C . THR A 1 78 ? 18.718 -0.171 -9.454 1.00 78.69 78 THR A C 1
ATOM 612 O O . THR A 1 78 ? 18.697 -0.588 -8.298 1.00 78.69 78 THR A O 1
ATOM 615 N N . MET A 1 79 ? 19.128 1.071 -9.731 1.00 76.00 79 MET A N 1
ATOM 616 C CA . MET A 1 79 ? 19.640 1.991 -8.707 1.00 76.00 79 MET A CA 1
ATOM 617 C C . MET A 1 79 ? 18.582 2.352 -7.650 1.00 76.00 79 MET A C 1
ATOM 619 O O . MET A 1 79 ? 18.932 2.644 -6.509 1.00 76.00 79 MET A O 1
ATOM 623 N N . PHE A 1 80 ? 17.289 2.244 -7.984 1.00 76.62 80 PHE A N 1
ATOM 624 C CA . PHE A 1 80 ? 16.192 2.447 -7.033 1.00 76.62 80 PHE A CA 1
ATOM 625 C C . PHE A 1 80 ? 16.254 1.492 -5.824 1.00 76.62 80 PHE A C 1
ATOM 627 O O . PHE A 1 80 ? 15.894 1.891 -4.721 1.00 76.62 80 PHE A O 1
ATOM 634 N N . TYR A 1 81 ? 16.795 0.274 -5.976 1.00 77.50 81 TYR A N 1
ATOM 635 C CA . TYR A 1 81 ? 16.931 -0.691 -4.870 1.00 77.50 81 TYR A CA 1
ATOM 636 C C . TYR A 1 81 ? 17.797 -0.180 -3.711 1.00 77.50 81 TYR A C 1
ATOM 638 O O . TYR A 1 81 ? 17.636 -0.626 -2.574 1.00 77.50 81 TYR A O 1
ATOM 646 N N . VAL A 1 82 ? 18.685 0.785 -3.969 1.00 82.88 82 VAL A N 1
ATOM 647 C CA . VAL A 1 82 ? 19.551 1.376 -2.941 1.00 82.88 82 VAL A CA 1
ATOM 648 C C . VAL A 1 82 ? 18.732 2.083 -1.855 1.00 82.88 82 VAL A C 1
ATOM 650 O O . VAL A 1 82 ? 19.228 2.196 -0.741 1.00 82.88 82 VAL A O 1
ATOM 653 N N . ILE A 1 83 ? 17.468 2.462 -2.110 1.00 81.44 83 ILE A N 1
ATOM 654 C CA . ILE A 1 83 ? 16.565 3.095 -1.129 1.00 81.44 83 ILE A CA 1
ATOM 655 C C . ILE A 1 83 ? 16.255 2.212 0.093 1.00 81.44 83 ILE A C 1
ATOM 657 O O . ILE A 1 83 ? 15.914 2.729 1.154 1.00 81.44 83 ILE A O 1
ATOM 661 N N . ILE A 1 84 ? 16.428 0.891 -0.014 1.00 82.62 84 ILE A N 1
ATOM 662 C CA . ILE A 1 84 ? 16.198 -0.045 1.097 1.00 82.62 84 ILE A CA 1
ATOM 663 C C . ILE A 1 84 ? 17.217 0.173 2.225 1.00 82.62 84 ILE A C 1
ATOM 665 O O . ILE A 1 84 ? 16.864 0.103 3.399 1.00 82.62 84 ILE A O 1
ATOM 669 N N . ILE A 1 85 ? 18.468 0.493 1.887 1.00 84.75 85 ILE A N 1
ATOM 670 C CA . ILE A 1 85 ? 19.547 0.702 2.864 1.00 84.75 85 ILE A CA 1
ATOM 671 C C . ILE A 1 85 ? 19.266 1.909 3.784 1.00 84.75 85 ILE A C 1
ATOM 673 O O . ILE A 1 85 ? 19.236 1.719 5.003 1.00 84.75 85 ILE A O 1
ATOM 677 N N . PRO A 1 86 ? 19.018 3.135 3.272 1.00 84.56 86 PRO A N 1
ATOM 678 C CA . PRO A 1 86 ? 18.673 4.271 4.116 1.00 84.56 86 PRO A CA 1
ATOM 679 C C . PRO A 1 86 ? 17.304 4.108 4.786 1.00 84.56 86 PRO A C 1
ATOM 681 O O . PRO A 1 86 ? 17.120 4.652 5.868 1.00 84.56 86 PRO A O 1
ATOM 684 N N . ALA A 1 87 ? 16.364 3.342 4.215 1.00 83.06 87 ALA A N 1
ATOM 685 C CA . ALA A 1 87 ? 15.092 3.045 4.877 1.00 83.06 87 ALA A CA 1
ATOM 686 C C . ALA A 1 87 ? 15.284 2.193 6.146 1.00 83.06 87 ALA A C 1
ATOM 688 O O . ALA A 1 87 ? 14.708 2.510 7.185 1.00 83.06 87 ALA A O 1
ATOM 689 N N . ILE A 1 88 ? 16.131 1.158 6.093 1.00 85.44 88 ILE A N 1
ATOM 690 C CA . ILE A 1 88 ? 16.464 0.329 7.263 1.00 85.44 88 ILE A CA 1
ATOM 691 C C . ILE A 1 88 ? 17.235 1.150 8.299 1.00 85.44 88 ILE A C 1
ATOM 693 O O . ILE A 1 88 ? 16.884 1.137 9.476 1.00 85.44 88 ILE A O 1
ATOM 697 N N . LEU A 1 89 ? 18.255 1.901 7.873 1.00 85.88 89 LEU A N 1
ATOM 698 C CA . LEU A 1 89 ? 19.032 2.751 8.781 1.00 85.88 89 LEU A CA 1
ATOM 699 C C . LEU A 1 89 ? 18.162 3.832 9.432 1.00 85.88 89 LEU A C 1
ATOM 701 O O . LEU A 1 89 ? 18.248 4.042 10.637 1.00 85.88 89 LEU A O 1
ATOM 705 N N . GLY A 1 90 ? 17.286 4.474 8.659 1.00 84.94 90 GLY A N 1
ATOM 706 C CA . GLY A 1 90 ? 16.332 5.459 9.159 1.00 84.94 90 GLY A CA 1
ATOM 707 C C . GLY A 1 90 ? 15.347 4.865 10.162 1.00 84.94 90 GLY A C 1
ATOM 708 O O . GLY A 1 90 ? 15.079 5.499 11.176 1.00 84.94 90 GLY A O 1
ATOM 709 N N . ALA A 1 91 ? 14.863 3.639 9.937 1.00 81.94 91 ALA A N 1
ATOM 710 C CA . ALA A 1 91 ? 13.999 2.942 10.888 1.00 81.94 91 ALA A CA 1
ATOM 711 C C . ALA A 1 91 ? 14.718 2.632 12.212 1.00 81.94 91 ALA A C 1
ATOM 713 O O . ALA A 1 91 ? 14.153 2.858 13.278 1.00 81.94 91 ALA A O 1
ATOM 714 N N . VAL A 1 92 ? 15.976 2.180 12.158 1.00 83.44 92 VAL A N 1
ATOM 715 C CA . VAL A 1 92 ? 16.789 1.913 13.359 1.00 83.44 92 VAL A CA 1
ATOM 716 C C . VAL A 1 92 ? 17.066 3.203 14.136 1.00 83.44 92 VAL A C 1
ATOM 718 O O . VAL A 1 92 ? 16.871 3.241 15.347 1.00 83.44 92 VAL A O 1
ATOM 721 N N . ILE A 1 93 ? 17.453 4.279 13.443 1.00 83.88 93 ILE A N 1
ATOM 722 C CA . ILE A 1 93 ? 17.696 5.589 14.065 1.00 83.88 93 ILE A CA 1
ATOM 723 C C . ILE A 1 93 ? 16.402 6.161 14.652 1.00 83.88 93 ILE A C 1
ATOM 725 O O . ILE A 1 93 ? 16.422 6.706 15.749 1.00 83.88 93 ILE A O 1
ATOM 729 N N . ALA A 1 94 ? 15.268 6.024 13.961 1.00 79.88 94 ALA A N 1
ATOM 730 C CA . ALA A 1 94 ? 13.976 6.453 14.485 1.00 79.88 94 ALA A CA 1
ATOM 731 C C . ALA A 1 94 ? 13.597 5.677 15.756 1.00 79.88 94 ALA A C 1
ATOM 733 O O . ALA A 1 94 ? 13.152 6.291 16.718 1.00 79.88 94 ALA A O 1
ATOM 734 N N . CYS A 1 95 ? 13.822 4.362 15.814 1.00 77.56 95 CYS A N 1
ATOM 735 C CA . CYS A 1 95 ? 13.592 3.595 17.041 1.00 77.56 95 CYS A CA 1
ATOM 736 C C . CYS A 1 95 ? 14.461 4.080 18.213 1.00 77.56 95 CYS A C 1
ATOM 738 O O . CYS A 1 95 ? 13.950 4.199 19.317 1.00 77.56 95 CYS A O 1
ATOM 740 N N . GLU A 1 96 ? 15.730 4.410 17.984 1.00 75.44 96 GLU A N 1
ATOM 741 C CA . GLU A 1 96 ? 16.643 4.879 19.042 1.00 75.44 96 GLU A CA 1
ATOM 742 C C . GLU A 1 96 ? 16.428 6.347 19.448 1.00 75.44 96 GLU A C 1
ATOM 744 O O . GLU A 1 96 ? 16.725 6.722 20.576 1.00 75.44 96 GLU A O 1
ATOM 749 N N . LEU A 1 97 ? 15.925 7.198 18.545 1.00 72.81 97 LEU A N 1
ATOM 750 C CA . LEU A 1 97 ? 15.867 8.655 18.747 1.00 72.81 97 LEU A CA 1
ATOM 751 C C . LEU A 1 97 ? 14.451 9.191 19.018 1.00 72.81 97 LEU A C 1
ATOM 753 O O . LEU A 1 97 ? 14.314 10.231 19.654 1.00 72.81 97 LEU A O 1
ATOM 757 N N . PHE A 1 98 ? 13.403 8.485 18.574 1.00 62.19 98 PHE A N 1
ATOM 758 C CA . PHE A 1 98 ? 11.994 8.788 18.886 1.00 62.19 98 PHE A CA 1
ATOM 759 C C . PHE A 1 98 ? 11.415 7.934 20.028 1.00 62.19 98 PHE A C 1
ATOM 761 O O . PHE A 1 98 ? 10.381 8.310 20.577 1.00 62.19 98 PHE A O 1
ATOM 768 N N . MET A 1 99 ? 12.047 6.799 20.362 1.00 54.91 99 MET A N 1
ATOM 769 C CA . MET A 1 99 ? 11.714 5.964 21.525 1.00 54.91 99 MET A CA 1
ATOM 770 C C . MET A 1 99 ? 12.715 6.010 22.715 1.00 54.91 99 MET A C 1
ATOM 772 O O . MET A 1 99 ? 12.721 5.043 23.480 1.00 54.91 99 MET A O 1
ATOM 776 N N . PRO A 1 100 ? 13.546 7.054 22.930 1.00 55.47 100 PRO A N 1
ATOM 777 C CA . PRO A 1 100 ? 14.068 7.383 24.253 1.00 55.47 100 PRO A CA 1
ATOM 778 C C . PRO A 1 100 ? 13.093 8.259 25.060 1.00 55.47 100 PRO A C 1
ATOM 780 O O . PRO A 1 100 ? 12.321 9.041 24.455 1.00 55.47 100 PRO A O 1
#

Organism: NCBI:txid1979941

Sequence (100 aa):
MSDYFGVVDYVVFIGMLMVSTIIGLYYAWKDRNNTDEDEFLRGGKRMSIFPVTISIMASFLASTSFIGFPTVMYATGTMFYVIIIPAILGAVIACELFMP

InterPro domains:
  IPR001734 Sodium/solute symporter [PF00474] (41-99)
  IPR001734 Sodium/solute symporter [PS50283] (6-100)
  IPR038377 Sodium/glucose symporter superfamily [G3DSA:1.20.1730.10] (27-100)
  IPR051163 Sodium:Solute Symporter (SSF) [PTHR42985] (3-100)